Protein AF-A0A527W3R4-F1 (afdb_monomer)

Sequence (71 aa):
YFYIPGTETCLRIGGYVRYDAGVGDVGSFDGRTATDHEDGDAQDTWKKNARFNLKTWTGQETELGTLKTYT

Structure (mmCIF, N/CA/C/O backbone):
data_AF-A0A527W3R4-F1
#
_entry.id   AF-A0A527W3R4-F1
#
loop_
_atom_site.group_PDB
_atom_site.id
_atom_site.type_symbol
_atom_site.label_atom_id
_atom_site.label_alt_id
_atom_site.label_comp_id
_atom_site.label_asym_id
_atom_site.label_entity_id
_atom_site.label_seq_id
_atom_site.pdbx_PDB_ins_code
_atom_site.Cartn_x
_atom_site.Cartn_y
_atom_site.Cartn_z
_atom_site.occupancy
_atom_site.B_iso_or_equiv
_atom_site.auth_seq_id
_atom_site.auth_comp_id
_atom_site.auth_asym_id
_atom_site.auth_atom_id
_atom_site.pdbx_PDB_model_num
ATOM 1 N N . TYR A 1 1 ? -19.286 -0.471 9.009 1.00 79.25 1 TYR A N 1
ATOM 2 C CA . TYR A 1 1 ? -18.769 -1.000 10.282 1.00 79.25 1 TYR A CA 1
ATOM 3 C C . TYR A 1 1 ? -19.472 -2.318 10.540 1.00 79.25 1 TYR A C 1
ATOM 5 O O . TYR A 1 1 ? -20.630 -2.442 10.163 1.00 79.25 1 TYR A O 1
ATOM 13 N N . PHE A 1 2 ? -18.773 -3.280 11.125 1.00 82.81 2 PHE A N 1
ATOM 14 C CA . PHE A 1 2 ? -19.300 -4.551 11.603 1.00 82.81 2 PHE A CA 1
ATOM 15 C C . PHE A 1 2 ? -19.425 -4.447 13.124 1.00 82.81 2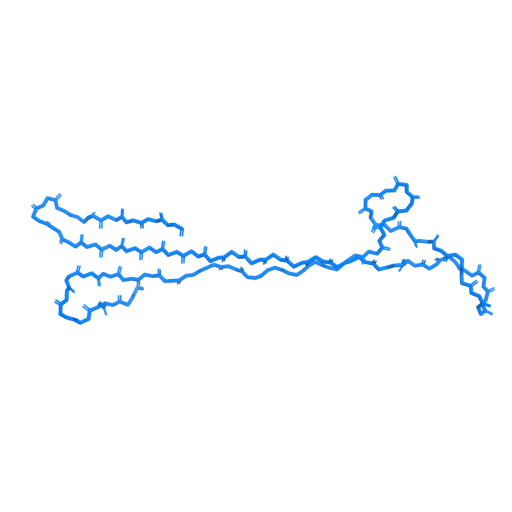 PHE A C 1
ATOM 17 O O . PHE A 1 2 ? -18.467 -4.043 13.782 1.00 82.81 2 PHE A O 1
ATOM 24 N N . TYR A 1 3 ? -20.590 -4.768 13.674 1.00 84.25 3 TYR A N 1
ATOM 25 C CA . TYR A 1 3 ? -20.774 -4.861 15.122 1.00 84.25 3 TYR A CA 1
ATOM 26 C C . TYR A 1 3 ? -20.152 -6.167 15.630 1.00 84.25 3 TYR A C 1
ATOM 28 O O . TYR A 1 3 ? -20.321 -7.202 14.984 1.00 84.25 3 TYR A O 1
ATOM 36 N N . ILE A 1 4 ? -19.434 -6.132 16.753 1.00 83.44 4 ILE A N 1
ATOM 37 C CA . ILE A 1 4 ? -18.820 -7.315 17.371 1.00 83.44 4 ILE A CA 1
ATOM 38 C C . ILE A 1 4 ? -19.816 -7.908 18.386 1.00 83.44 4 ILE A C 1
ATOM 40 O O . ILE A 1 4 ? -20.040 -7.292 19.430 1.00 83.44 4 ILE A O 1
ATOM 44 N N . PRO A 1 5 ? -20.416 -9.090 18.132 1.00 83.81 5 PRO A N 1
ATOM 45 C CA . PRO A 1 5 ? -21.408 -9.674 19.034 1.00 83.81 5 PRO A CA 1
ATOM 46 C C . PRO A 1 5 ? -20.862 -9.848 20.457 1.00 83.81 5 PRO A C 1
ATOM 48 O O . PRO A 1 5 ? -19.749 -10.333 20.644 1.00 83.81 5 PRO A O 1
ATOM 51 N N . GLY A 1 6 ? -21.655 -9.458 21.458 1.00 82.44 6 GLY A N 1
ATOM 52 C CA . GLY A 1 6 ? -21.258 -9.500 22.871 1.00 82.44 6 GLY A CA 1
ATOM 53 C C . GLY A 1 6 ? -20.473 -8.281 23.374 1.00 82.44 6 GLY A C 1
ATOM 54 O O . GLY A 1 6 ? -20.126 -8.249 24.549 1.00 82.44 6 GLY A O 1
ATOM 55 N N . THR A 1 7 ? -20.221 -7.266 22.538 1.00 79.69 7 THR A N 1
ATOM 56 C CA . THR A 1 7 ? -19.611 -5.989 22.958 1.00 79.69 7 THR A CA 1
ATOM 57 C C . THR A 1 7 ? -20.268 -4.815 22.239 1.00 79.69 7 THR A C 1
ATOM 59 O O . THR A 1 7 ? -20.647 -4.955 21.082 1.00 79.69 7 THR A O 1
ATOM 62 N N . GLU A 1 8 ? -20.318 -3.630 22.847 1.00 85.19 8 GLU A N 1
ATOM 63 C CA . GLU A 1 8 ? -20.819 -2.407 22.189 1.00 85.19 8 GLU A CA 1
ATOM 64 C C . GLU A 1 8 ? -19.784 -1.789 21.222 1.00 85.19 8 GLU A C 1
ATOM 66 O O . GLU A 1 8 ? -19.625 -0.573 21.136 1.00 85.19 8 GLU A O 1
ATOM 71 N N . THR A 1 9 ? -19.030 -2.638 20.508 1.00 85.56 9 THR A N 1
ATOM 72 C CA . THR A 1 9 ? -17.908 -2.240 19.647 1.00 85.56 9 THR A CA 1
ATOM 73 C C . THR A 1 9 ? -18.224 -2.448 18.168 1.00 85.56 9 THR A C 1
ATOM 75 O O . THR A 1 9 ? -18.520 -3.549 17.705 1.00 85.56 9 THR A O 1
ATOM 78 N N . CYS A 1 10 ? -18.074 -1.377 17.395 1.00 88.12 10 CYS A N 1
ATOM 79 C CA . CYS A 1 10 ? -18.139 -1.348 15.942 1.00 88.12 10 CYS A CA 1
ATOM 80 C C . CYS A 1 10 ? -16.730 -1.314 15.332 1.00 88.12 10 CYS A C 1
ATOM 82 O O . CYS A 1 10 ? -15.993 -0.344 15.502 1.00 88.12 10 CYS A O 1
ATOM 84 N N . LEU A 1 11 ? -16.375 -2.327 14.541 1.00 88.12 11 LEU A N 1
ATOM 85 C CA . LEU A 1 11 ? -15.116 -2.415 13.796 1.00 88.12 11 LEU A CA 1
ATOM 86 C C . LEU A 1 11 ? -15.294 -1.961 12.339 1.00 88.12 11 LEU A C 1
ATOM 88 O O . LEU A 1 11 ? -16.265 -2.306 11.665 1.00 88.12 11 LEU A O 1
ATOM 92 N N . ARG A 1 12 ? -14.325 -1.233 11.791 1.00 89.62 12 ARG A N 1
ATOM 93 C CA . ARG A 1 12 ? -14.137 -1.065 10.345 1.00 89.62 12 ARG A CA 1
ATOM 94 C C . ARG A 1 12 ? -12.720 -1.478 9.992 1.00 89.62 12 ARG A C 1
ATOM 96 O O . ARG A 1 12 ? -11.767 -1.076 10.650 1.00 89.62 12 ARG A O 1
ATOM 103 N N . ILE A 1 13 ? -12.610 -2.228 8.906 1.00 91.44 13 ILE A N 1
ATOM 104 C CA . ILE A 1 13 ? -11.355 -2.513 8.217 1.00 91.44 13 ILE A CA 1
ATOM 105 C C . ILE A 1 13 ? -11.450 -1.842 6.843 1.00 91.44 13 ILE A C 1
ATOM 107 O O . ILE A 1 13 ? -12.536 -1.728 6.268 1.00 91.44 13 ILE A O 1
ATOM 111 N N . GLY A 1 14 ? -10.332 -1.338 6.341 1.00 92.69 14 GLY A N 1
ATOM 112 C CA . GLY A 1 14 ? -10.211 -0.724 5.026 1.00 92.69 14 GLY A CA 1
ATOM 113 C C . GLY A 1 14 ? -8.744 -0.521 4.676 1.00 92.69 14 GL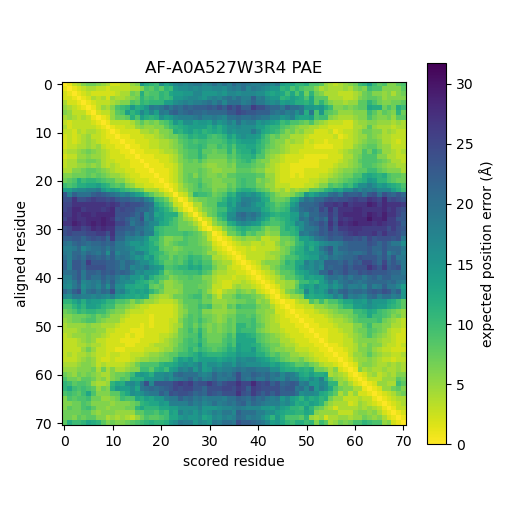Y A C 1
ATOM 114 O O . GLY A 1 14 ? -7.866 -1.081 5.327 1.00 92.69 14 GLY A O 1
ATOM 115 N N . GLY A 1 15 ? -8.470 0.274 3.647 1.00 93.62 15 GLY A N 1
ATOM 116 C CA . GLY A 1 15 ? -7.112 0.448 3.144 1.00 93.62 15 GLY A CA 1
ATOM 117 C C . GLY A 1 15 ? -7.080 0.566 1.628 1.00 93.62 15 GLY A C 1
ATOM 118 O O . GLY A 1 15 ? -8.112 0.820 1.006 1.00 93.62 15 GLY A O 1
ATOM 119 N N . TYR A 1 16 ? -5.905 0.360 1.042 1.00 95.38 16 TYR A N 1
ATOM 120 C CA . TYR A 1 16 ? -5.732 0.214 -0.401 1.00 95.38 16 TYR A CA 1
ATOM 121 C C . TYR A 1 16 ? -4.520 -0.662 -0.744 1.00 95.38 16 TYR A C 1
ATOM 123 O O . TYR A 1 16 ? -3.543 -0.737 0.004 1.00 95.38 16 TYR A O 1
ATOM 131 N N . VAL A 1 17 ? -4.577 -1.279 -1.923 1.00 95.50 17 VAL A N 1
ATOM 132 C CA . VAL A 1 17 ? -3.400 -1.741 -2.666 1.00 95.50 17 VAL A CA 1
ATOM 133 C C . VAL A 1 17 ? -3.233 -0.798 -3.854 1.00 95.50 17 VAL A C 1
ATOM 135 O O . VAL A 1 17 ? -4.209 -0.468 -4.525 1.00 95.50 17 VAL A O 1
ATOM 138 N N . ARG A 1 18 ? -2.006 -0.349 -4.108 1.00 94.31 18 ARG A N 1
ATOM 139 C CA . ARG A 1 18 ? -1.607 0.399 -5.303 1.00 94.31 18 ARG A CA 1
ATOM 140 C C . ARG A 1 18 ? -0.493 -0.370 -6.000 1.00 94.31 18 ARG A C 1
ATOM 142 O O . ARG A 1 18 ? 0.419 -0.860 -5.337 1.00 94.31 18 ARG A O 1
ATOM 149 N N . TYR A 1 19 ? -0.557 -0.430 -7.322 1.00 91.12 19 TYR A N 1
ATOM 150 C CA . TYR A 1 19 ? 0.501 -0.959 -8.170 1.00 91.12 19 TYR A CA 1
ATOM 151 C C . TYR A 1 19 ? 0.841 0.085 -9.230 1.00 91.12 19 TYR A C 1
ATOM 153 O O . TYR A 1 19 ? -0.053 0.581 -9.911 1.00 91.12 19 TYR A O 1
ATOM 161 N N . ASP A 1 20 ? 2.119 0.429 -9.336 1.00 83.38 20 ASP A N 1
ATOM 162 C CA . ASP A 1 20 ? 2.664 1.337 -10.337 1.00 83.38 20 ASP A CA 1
ATOM 163 C C . ASP A 1 20 ? 3.580 0.542 -11.274 1.00 83.38 20 ASP A C 1
ATOM 165 O O . ASP A 1 20 ? 4.455 -0.196 -10.810 1.00 83.38 20 ASP A O 1
ATOM 169 N N . ALA A 1 21 ? 3.428 0.738 -12.583 1.00 79.44 21 ALA A N 1
ATOM 170 C CA . ALA A 1 21 ? 4.372 0.265 -13.589 1.00 79.44 21 ALA A CA 1
ATOM 171 C C . ALA A 1 21 ? 4.796 1.439 -14.487 1.00 79.44 21 ALA A C 1
ATOM 173 O O . ALA A 1 21 ? 3.953 2.148 -15.029 1.00 79.44 21 ALA A O 1
ATOM 174 N N . GLY A 1 22 ? 6.107 1.640 -14.596 1.00 69.88 22 GLY A N 1
ATOM 175 C CA . GLY A 1 22 ? 6.808 2.551 -15.506 1.00 69.88 22 GLY A CA 1
ATOM 176 C C . GLY A 1 22 ? 8.025 1.821 -16.083 1.00 69.88 22 GLY A C 1
ATOM 177 O O . GLY A 1 22 ? 7.998 0.586 -16.124 1.00 69.88 22 GLY A O 1
ATOM 178 N N . VAL A 1 23 ? 9.095 2.526 -16.490 1.00 67.75 23 VAL A N 1
ATOM 179 C CA . VAL A 1 23 ? 10.125 1.904 -17.349 1.00 67.75 23 VAL A CA 1
ATOM 180 C C . VAL A 1 23 ? 11.642 2.266 -17.163 1.00 67.75 23 VAL A C 1
ATOM 182 O O . VAL A 1 23 ? 12.391 1.894 -18.048 1.00 67.75 23 VAL A O 1
ATOM 185 N N . GLY A 1 24 ? 12.173 2.833 -16.041 1.00 64.69 24 GLY A N 1
ATOM 186 C CA . GLY A 1 24 ? 13.643 3.134 -15.844 1.00 64.69 24 GLY A CA 1
ATOM 187 C C . GLY A 1 24 ? 14.182 3.797 -14.534 1.00 64.69 24 GLY A C 1
ATOM 188 O O . GLY A 1 24 ? 13.501 3.710 -13.514 1.00 64.69 24 GLY A O 1
ATOM 189 N N . ASP A 1 25 ? 15.375 4.464 -14.461 1.00 54.75 25 ASP A N 1
ATOM 190 C CA . ASP A 1 25 ? 16.374 4.866 -15.508 1.00 54.75 25 ASP A CA 1
ATOM 191 C C . ASP A 1 25 ? 17.869 5.139 -15.098 1.00 54.75 25 ASP A C 1
ATOM 193 O O . ASP A 1 25 ? 18.200 5.261 -13.922 1.00 54.75 25 ASP A O 1
ATOM 197 N N . VAL A 1 26 ? 18.775 5.231 -16.105 1.00 52.19 26 VAL A N 1
ATOM 198 C CA . VAL A 1 26 ? 20.127 5.850 -16.092 1.00 52.19 26 VAL A CA 1
ATOM 199 C C . VAL A 1 26 ? 20.033 7.329 -16.508 1.00 52.19 26 VAL A C 1
ATOM 201 O O . VAL A 1 26 ? 20.303 7.701 -17.650 1.00 52.19 26 VAL A O 1
ATOM 204 N N . GLY A 1 27 ? 19.677 8.178 -15.550 1.00 54.34 27 GLY A N 1
ATOM 205 C CA . GLY A 1 27 ? 19.606 9.631 -15.727 1.00 54.34 27 GLY A CA 1
ATOM 206 C C . GLY A 1 27 ? 18.421 10.220 -14.97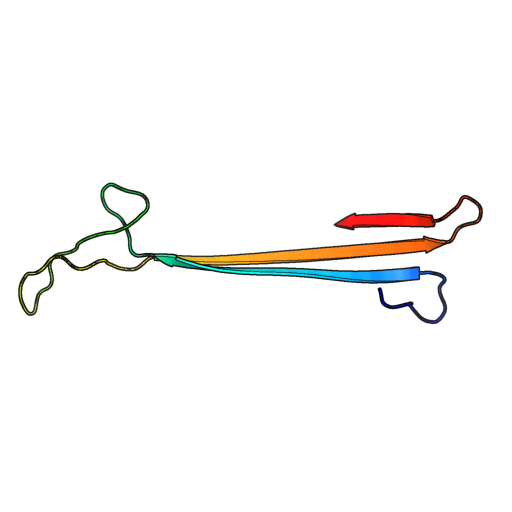6 1.00 54.34 27 GLY A C 1
ATOM 207 O O . GLY A 1 27 ? 18.595 11.115 -14.152 1.00 54.34 27 GLY A O 1
ATOM 208 N N . SER A 1 28 ? 17.236 9.657 -15.202 1.00 52.22 28 SER A N 1
ATOM 209 C CA . SER A 1 28 ? 16.023 9.959 -14.450 1.00 52.22 28 SER A CA 1
ATOM 210 C C . SER A 1 28 ? 15.661 8.870 -13.438 1.00 52.22 28 SER A C 1
ATOM 212 O O . SER A 1 28 ? 16.221 7.778 -13.381 1.00 52.22 28 SER A O 1
ATOM 214 N N . PHE A 1 29 ? 14.628 9.161 -12.660 1.00 53.34 29 PHE A N 1
ATOM 215 C CA . PHE A 1 29 ? 13.915 8.198 -11.844 1.00 53.34 29 PHE A CA 1
ATOM 216 C C . PHE A 1 29 ? 12.856 7.414 -12.671 1.00 53.34 29 PHE A C 1
ATOM 218 O O . PHE A 1 29 ? 12.010 6.781 -12.045 1.00 53.34 29 PHE A O 1
ATOM 225 N N . ASP A 1 30 ? 12.851 7.443 -14.024 1.00 53.38 30 ASP A N 1
ATOM 226 C CA . ASP A 1 30 ? 11.636 7.216 -14.859 1.00 53.38 30 ASP A CA 1
ATOM 227 C C . ASP A 1 30 ? 11.655 6.149 -15.996 1.00 53.38 30 ASP A C 1
ATOM 229 O O . ASP A 1 30 ? 10.858 5.213 -15.882 1.00 53.38 30 ASP A O 1
ATOM 233 N N . GLY A 1 31 ? 12.471 6.303 -17.065 1.00 55.25 31 GLY A N 1
ATOM 234 C CA . GLY A 1 31 ? 12.610 5.478 -18.315 1.00 55.25 31 GLY A CA 1
ATOM 235 C C . GLY A 1 31 ? 13.674 6.074 -19.277 1.00 55.25 31 GLY A C 1
ATOM 236 O O . GLY A 1 31 ? 13.618 7.288 -19.460 1.00 55.25 31 GLY A O 1
ATOM 237 N N . ARG A 1 32 ? 14.740 5.444 -19.832 1.00 66.69 32 ARG A N 1
ATOM 238 C CA . ARG A 1 32 ? 15.366 4.076 -19.895 1.00 66.69 32 ARG A CA 1
ATOM 239 C C . ARG A 1 32 ? 15.249 3.174 -21.111 1.00 66.69 32 ARG A C 1
ATOM 241 O O . ARG A 1 32 ? 15.487 1.970 -21.021 1.00 66.69 32 ARG A O 1
ATOM 248 N N . THR A 1 33 ? 15.109 3.821 -22.245 1.00 66.88 33 THR A N 1
ATOM 249 C CA . THR A 1 33 ? 15.935 3.690 -23.457 1.00 66.88 33 THR A CA 1
ATOM 250 C C . THR A 1 33 ? 17.299 2.962 -23.334 1.00 66.88 33 THR A C 1
ATOM 252 O O . THR A 1 33 ? 18.366 3.583 -23.328 1.00 66.88 33 THR A O 1
ATOM 255 N N . ALA A 1 34 ? 17.298 1.629 -23.289 1.00 66.75 34 ALA A N 1
ATOM 256 C CA . ALA A 1 34 ? 18.430 0.764 -23.631 1.00 66.75 34 ALA A CA 1
ATOM 257 C C . ALA A 1 34 ? 18.352 0.365 -25.114 1.00 66.75 34 ALA A C 1
ATOM 259 O O . ALA A 1 34 ? 17.264 0.127 -25.622 1.00 66.75 34 ALA A O 1
ATOM 260 N N . THR A 1 35 ? 19.482 0.302 -25.816 1.00 69.62 35 THR A N 1
ATOM 261 C CA . THR A 1 35 ? 19.510 -0.098 -27.233 1.00 69.62 35 THR A CA 1
ATOM 262 C C . THR A 1 35 ? 19.191 -1.586 -27.375 1.00 69.62 35 THR A C 1
ATOM 264 O O . THR A 1 35 ? 19.841 -2.412 -26.731 1.00 69.62 35 THR A O 1
ATOM 267 N N . ASP A 1 36 ? 18.201 -1.912 -28.202 1.00 68.06 36 ASP A N 1
ATOM 268 C CA . ASP A 1 36 ? 17.816 -3.278 -28.537 1.00 68.06 36 ASP A CA 1
ATOM 269 C C . ASP A 1 36 ? 18.895 -3.967 -29.397 1.00 68.06 36 ASP A C 1
ATOM 271 O O . ASP A 1 36 ? 19.761 -3.322 -29.991 1.00 68.06 36 ASP A O 1
ATOM 275 N N . HIS A 1 37 ? 18.878 -5.298 -29.422 1.00 70.69 37 HIS A N 1
ATOM 276 C CA . HIS A 1 37 ? 19.870 -6.133 -30.097 1.00 70.69 37 HIS A CA 1
ATOM 277 C C . HIS A 1 37 ? 19.316 -6.781 -31.387 1.00 70.69 37 HIS A C 1
ATOM 279 O O . HIS A 1 37 ? 20.093 -7.319 -32.178 1.00 70.69 37 HIS A O 1
ATOM 285 N 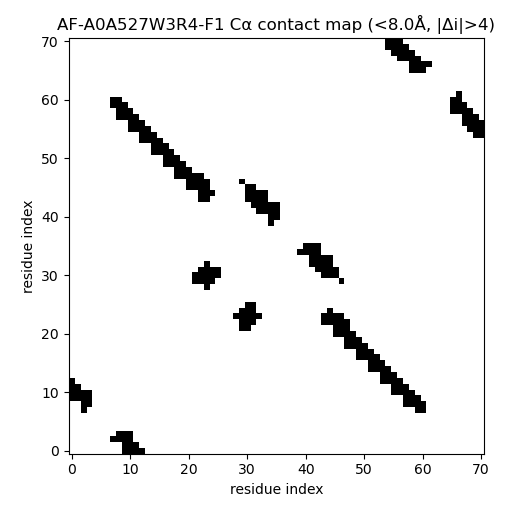N . GLU A 1 38 ? 18.000 -6.756 -31.620 1.00 76.00 38 GLU A N 1
ATOM 286 C CA . GLU A 1 38 ? 17.378 -7.293 -32.837 1.00 76.00 38 GLU A CA 1
ATOM 287 C C . GLU A 1 38 ? 17.357 -6.259 -33.979 1.00 76.00 38 GLU A C 1
ATOM 289 O O . GLU A 1 38 ? 17.681 -6.611 -35.114 1.00 76.00 38 GLU A O 1
ATOM 294 N N . ASP A 1 39 ? 17.067 -4.985 -33.680 1.00 80.19 39 ASP A N 1
ATOM 295 C CA . ASP A 1 39 ? 17.005 -3.884 -34.662 1.00 80.19 39 ASP A CA 1
ATOM 296 C C . ASP A 1 39 ? 17.953 -2.696 -34.381 1.00 80.19 39 ASP A C 1
ATOM 298 O O . ASP A 1 39 ? 18.483 -2.103 -35.324 1.00 80.19 39 ASP A O 1
ATOM 302 N N . GLY A 1 40 ? 18.228 -2.385 -33.110 1.00 72.94 40 GLY A N 1
ATOM 303 C CA . GLY A 1 40 ? 19.066 -1.260 -32.679 1.00 72.94 40 GLY A CA 1
ATOM 304 C C . GLY A 1 40 ? 18.304 -0.026 -32.171 1.00 72.94 40 GLY A C 1
ATOM 305 O O . GLY A 1 40 ? 18.939 1.005 -31.931 1.00 72.94 40 GLY A O 1
ATOM 306 N N . ASP A 1 41 ? 16.983 -0.101 -31.982 1.00 75.62 41 ASP A N 1
ATOM 307 C CA . ASP A 1 41 ? 16.169 0.998 -31.442 1.00 75.62 41 ASP A CA 1
ATOM 308 C C . ASP A 1 41 ? 16.252 1.102 -29.904 1.00 75.62 41 ASP A C 1
ATOM 310 O O . ASP A 1 41 ? 16.680 0.187 -29.206 1.00 75.62 41 ASP A O 1
ATOM 314 N N . ALA A 1 42 ? 15.873 2.249 -29.330 1.00 71.38 42 ALA A N 1
ATOM 315 C CA . ALA A 1 42 ? 16.016 2.508 -27.892 1.00 71.38 42 ALA A CA 1
ATOM 316 C C . ALA A 1 42 ? 14.734 2.177 -27.094 1.00 71.38 42 ALA A C 1
ATOM 318 O O . ALA A 1 42 ? 13.755 2.921 -27.145 1.00 71.38 42 ALA A O 1
ATOM 319 N N . GLN A 1 43 ? 14.769 1.098 -26.305 1.00 67.38 43 GLN A N 1
ATOM 320 C CA . GLN A 1 43 ? 13.633 0.480 -25.604 1.00 67.38 43 GLN A CA 1
ATOM 321 C C . GLN A 1 43 ? 13.638 0.691 -24.085 1.00 67.38 43 GLN A C 1
ATOM 323 O O . GLN A 1 43 ? 14.688 0.717 -23.450 1.00 67.38 43 GLN A O 1
ATOM 328 N N . ASP A 1 44 ? 12.456 0.808 -23.478 1.00 68.19 44 ASP A N 1
A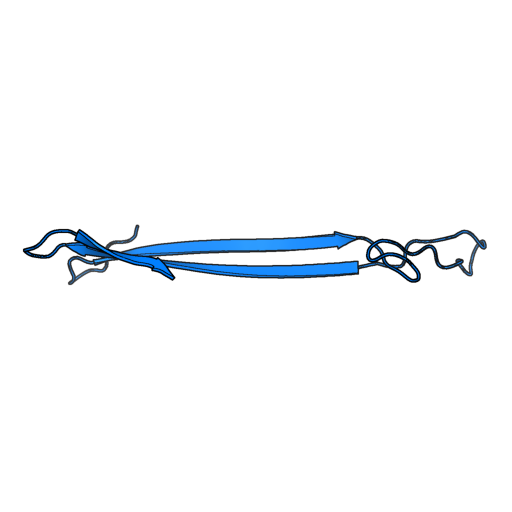TOM 329 C CA . ASP A 1 44 ? 12.288 1.315 -22.109 1.00 68.19 44 ASP A CA 1
ATOM 330 C C . ASP A 1 44 ? 12.257 0.179 -21.042 1.00 68.19 44 ASP A C 1
ATOM 332 O O . ASP A 1 44 ? 11.315 -0.613 -20.957 1.00 68.19 44 ASP A O 1
ATOM 336 N N . THR A 1 45 ? 13.314 0.054 -20.224 1.00 66.19 45 THR A N 1
ATOM 337 C CA . THR A 1 45 ? 13.705 -1.198 -19.509 1.00 66.19 45 THR A CA 1
ATOM 338 C C . THR A 1 45 ? 12.974 -1.510 -18.174 1.00 66.19 45 THR A C 1
ATOM 340 O O . THR A 1 45 ? 13.571 -2.061 -17.256 1.00 66.19 45 THR A O 1
ATOM 343 N N . TRP A 1 46 ? 11.674 -1.216 -18.061 1.00 69.81 46 TRP A N 1
ATOM 344 C CA . TRP A 1 46 ? 10.734 -1.586 -16.966 1.00 69.81 46 TRP A CA 1
ATOM 345 C C . TRP A 1 46 ? 11.068 -1.210 -15.489 1.00 69.81 46 TRP A C 1
ATOM 347 O O . TRP A 1 46 ? 12.143 -1.411 -14.940 1.00 69.81 46 TRP A O 1
ATOM 357 N N . LYS A 1 47 ? 10.049 -0.710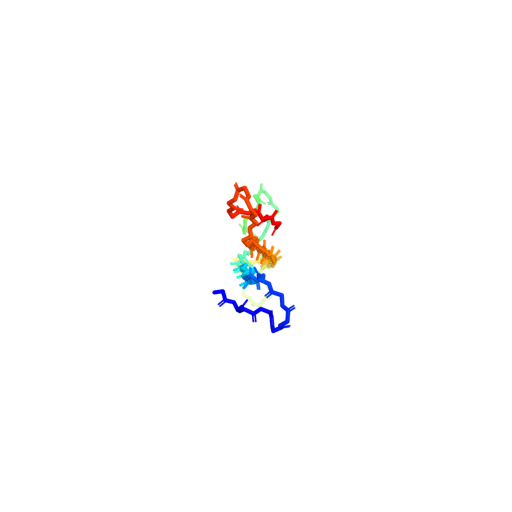 -14.775 1.00 71.06 47 LYS A N 1
ATOM 358 C CA . LYS A 1 47 ? 10.063 -0.295 -13.356 1.00 71.06 47 LYS A CA 1
ATOM 359 C C . LYS A 1 47 ? 8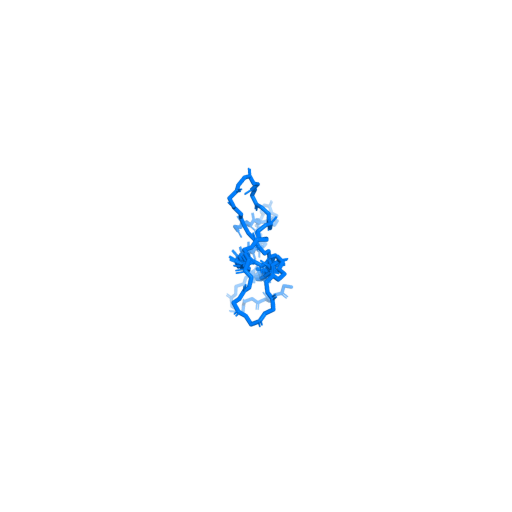.715 -0.654 -12.732 1.00 71.06 47 LYS A C 1
ATOM 361 O O . LYS A 1 47 ? 7.679 -0.274 -13.266 1.00 71.06 47 LYS A O 1
ATOM 366 N N . LYS A 1 48 ? 8.685 -1.372 -11.606 1.00 81.06 48 LYS A N 1
ATOM 367 C CA . LYS A 1 48 ? 7.435 -1.829 -10.957 1.00 81.06 48 LYS A CA 1
ATOM 368 C C . LYS A 1 48 ? 7.478 -1.556 -9.450 1.00 81.06 48 LYS A C 1
ATOM 370 O O . LYS A 1 48 ? 8.504 -1.783 -8.817 1.00 81.06 48 LYS A O 1
ATOM 375 N N . ASN A 1 49 ? 6.385 -1.057 -8.873 1.00 84.75 49 ASN A N 1
ATOM 376 C CA . ASN A 1 49 ? 6.266 -0.716 -7.450 1.00 84.75 49 ASN A CA 1
ATOM 377 C C . ASN A 1 49 ? 4.886 -1.149 -6.930 1.00 84.75 49 ASN A C 1
ATOM 379 O O . ASN A 1 49 ? 3.879 -0.942 -7.601 1.00 84.75 49 ASN A O 1
ATOM 383 N N . ALA A 1 50 ? 4.834 -1.746 -5.741 1.00 92.69 50 ALA A N 1
ATOM 384 C CA . ALA A 1 50 ? 3.593 -2.115 -5.072 1.00 92.69 50 ALA A CA 1
ATOM 385 C C . ALA A 1 50 ? 3.552 -1.481 -3.678 1.00 92.69 50 ALA A C 1
ATOM 387 O O . ALA A 1 50 ? 4.523 -1.556 -2.925 1.00 92.69 50 ALA A O 1
ATOM 388 N N . ARG A 1 51 ? 2.414 -0.885 -3.315 1.00 94.00 51 ARG A N 1
ATOM 389 C CA . ARG A 1 51 ? 2.174 -0.306 -1.988 1.00 94.00 51 ARG A CA 1
ATOM 390 C C . ARG A 1 51 ? 0.900 -0.890 -1.403 1.00 94.00 51 ARG A C 1
ATOM 392 O O . ARG A 1 51 ? -0.152 -0.837 -2.035 1.00 94.00 51 ARG A O 1
ATOM 399 N N . PHE A 1 52 ? 0.990 -1.394 -0.181 1.00 95.69 52 PHE A N 1
ATOM 400 C CA . PHE A 1 52 ? -0.157 -1.817 0.610 1.00 95.69 52 PHE A CA 1
ATOM 401 C C . PHE A 1 52 ? -0.308 -0.892 1.814 1.00 95.69 52 PHE A C 1
ATOM 403 O O . PHE A 1 52 ? 0.672 -0.544 2.471 1.00 95.69 52 PHE A O 1
ATOM 410 N N . ASN A 1 53 ? -1.542 -0.503 2.110 1.00 95.56 53 ASN A N 1
ATOM 411 C CA . ASN A 1 53 ? -1.896 0.199 3.329 1.00 95.56 53 ASN A CA 1
ATOM 412 C C . ASN A 1 53 ? -3.159 -0.442 3.904 1.00 95.56 53 ASN A C 1
ATOM 414 O O . ASN A 1 53 ? -4.217 -0.363 3.286 1.00 95.56 53 ASN A O 1
ATOM 418 N N . LEU A 1 54 ? -3.039 -1.053 5.081 1.00 94.62 54 LEU A N 1
ATOM 419 C CA . LEU A 1 54 ? -4.170 -1.454 5.914 1.00 94.62 54 LEU A CA 1
ATOM 420 C C . LEU A 1 54 ? -4.591 -0.268 6.790 1.00 94.62 54 LEU A C 1
ATOM 422 O O . LEU A 1 54 ? -3.745 0.542 7.168 1.00 94.62 54 LEU A O 1
ATOM 426 N N . LYS A 1 55 ? -5.885 -0.179 7.101 1.00 93.19 55 LYS A N 1
ATOM 427 C CA . LYS A 1 55 ? -6.453 0.755 8.077 1.00 93.19 55 LYS A CA 1
ATOM 428 C C . LYS A 1 55 ? -7.520 0.071 8.919 1.00 93.19 55 LYS A C 1
ATOM 430 O O . LYS A 1 55 ? -8.383 -0.628 8.374 1.00 93.19 55 LYS A O 1
ATOM 435 N N . THR A 1 56 ? -7.508 0.316 10.220 1.00 90.25 56 THR A N 1
ATOM 436 C CA . THR A 1 56 ? -8.526 -0.149 11.162 1.00 90.25 56 THR A CA 1
ATOM 437 C C . THR A 1 56 ? -9.100 1.016 11.963 1.00 90.25 56 THR A C 1
ATOM 439 O O . THR A 1 56 ? -8.448 2.022 12.235 1.00 90.25 56 THR A O 1
ATOM 442 N N . TRP A 1 57 ? -10.374 0.886 12.321 1.00 91.31 57 TRP A N 1
ATOM 443 C CA . TRP A 1 57 ? -11.068 1.797 13.224 1.00 91.31 57 TRP A CA 1
ATOM 444 C C . TRP A 1 57 ? -11.944 0.964 14.154 1.00 91.31 57 TRP A C 1
ATOM 446 O O . TRP A 1 57 ? -12.760 0.179 13.663 1.00 91.31 57 TRP A O 1
ATOM 456 N N . THR A 1 58 ? -11.842 1.161 15.466 1.00 88.75 58 THR A N 1
ATOM 457 C CA . THR A 1 58 ? -12.901 0.745 16.397 1.00 88.75 58 THR A CA 1
ATOM 458 C C . THR A 1 58 ? -13.677 1.967 16.872 1.00 88.75 58 THR A C 1
ATOM 460 O O . THR A 1 58 ? -13.121 3.054 17.017 1.00 88.75 58 THR A O 1
ATOM 463 N N . GLY A 1 59 ? -14.974 1.798 17.098 1.00 85.44 59 GLY A N 1
ATOM 464 C CA . GLY A 1 59 ? -15.803 2.719 17.865 1.00 85.44 59 GLY A CA 1
ATOM 465 C C . GLY A 1 59 ? -16.524 1.931 18.947 1.00 85.44 59 GLY A C 1
ATOM 466 O O . GLY A 1 59 ? -17.089 0.889 18.632 1.00 85.44 59 GLY A O 1
ATOM 467 N N . GLN A 1 60 ? -16.490 2.399 20.187 1.00 84.56 60 GLN A N 1
ATOM 468 C CA . GLN A 1 60 ? -17.201 1.812 21.317 1.00 84.56 60 GLN A CA 1
ATOM 469 C C . GLN A 1 60 ? -18.056 2.900 21.966 1.00 84.56 60 GLN A C 1
ATOM 471 O O . GLN A 1 60 ? -17.552 3.995 22.218 1.00 84.56 60 GLN A O 1
ATOM 476 N N . GLU A 1 61 ? -19.326 2.616 22.244 1.00 78.19 61 GLU A N 1
ATOM 477 C CA . GLU A 1 61 ? -20.127 3.512 23.081 1.00 78.19 61 GLU A CA 1
ATOM 478 C C . GLU A 1 61 ? -19.733 3.347 24.557 1.00 78.19 61 GLU A C 1
ATOM 480 O O . GLU A 1 61 ? -19.416 2.253 25.024 1.00 78.19 61 GLU A O 1
ATOM 485 N N . THR A 1 62 ? -19.677 4.459 25.287 1.00 77.75 62 T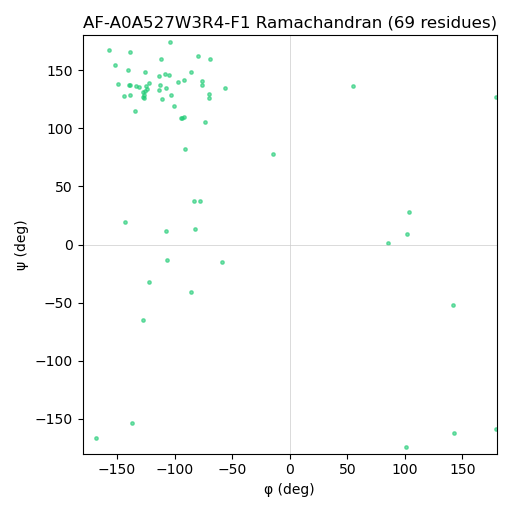HR A N 1
ATOM 486 C CA . THR A 1 62 ? -19.338 4.491 26.717 1.00 77.75 62 THR A CA 1
ATOM 487 C C . THR A 1 62 ? -20.247 5.488 27.430 1.00 77.75 62 THR A C 1
ATOM 489 O O . THR A 1 62 ? -20.857 6.341 26.784 1.00 77.75 62 THR A O 1
ATOM 492 N N . GLU A 1 63 ? -20.290 5.453 28.763 1.00 74.56 63 GLU A N 1
ATOM 493 C CA . GLU A 1 63 ? -21.064 6.409 29.577 1.00 74.56 63 GLU A CA 1
ATOM 494 C C . GLU A 1 63 ? -20.656 7.885 29.360 1.00 74.56 63 GLU A C 1
ATOM 496 O O . GLU A 1 63 ? -21.405 8.794 29.709 1.00 74.56 63 GLU A O 1
ATOM 501 N N . LEU A 1 64 ? -19.491 8.132 28.745 1.00 77.62 64 LEU A N 1
ATOM 502 C CA . LEU A 1 64 ? -18.972 9.457 28.385 1.00 77.62 64 LEU A CA 1
ATOM 503 C C . LEU A 1 64 ? -19.023 9.738 26.863 1.00 77.62 64 LEU A C 1
ATOM 505 O O . LEU A 1 64 ? -18.440 10.715 26.392 1.00 77.62 64 LEU A O 1
ATOM 509 N N . GLY A 1 65 ? -19.727 8.902 26.090 1.00 73.75 65 GLY A N 1
ATOM 510 C CA . GLY A 1 65 ? -19.885 9.003 24.634 1.00 73.75 65 GLY A CA 1
ATOM 511 C C . GLY A 1 65 ? -18.988 8.050 23.832 1.00 73.75 65 GLY A C 1
ATOM 512 O O . GLY A 1 65 ? -18.296 7.196 24.390 1.00 73.75 65 GLY A O 1
ATOM 513 N N . THR A 1 66 ? -19.008 8.175 22.499 1.00 82.25 66 THR A N 1
ATOM 514 C CA . THR A 1 66 ? -18.331 7.220 21.607 1.00 82.25 66 THR A CA 1
ATOM 515 C C . THR A 1 66 ? -16.807 7.369 21.608 1.00 82.25 66 THR A C 1
ATOM 517 O O . THR A 1 66 ? -16.254 8.250 20.938 1.00 82.25 66 THR A O 1
ATOM 520 N N . LEU A 1 67 ? -16.107 6.443 22.260 1.00 82.31 67 LEU A N 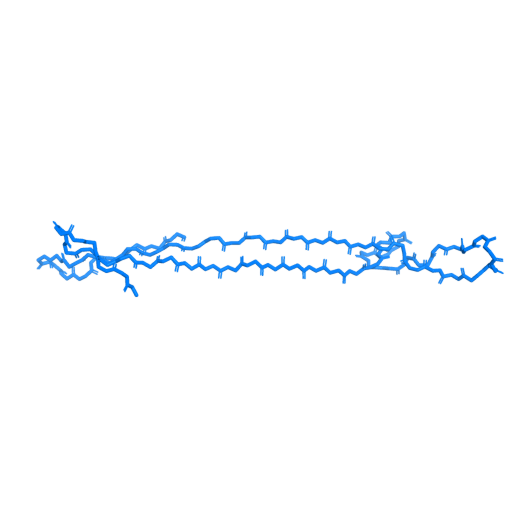1
ATOM 521 C CA . LEU A 1 67 ? -14.661 6.283 22.135 1.00 82.31 67 LEU A CA 1
ATOM 522 C C . LEU A 1 67 ? -14.325 5.735 20.740 1.00 82.31 67 LEU A C 1
ATOM 524 O O . LEU A 1 67 ? -14.912 4.747 20.303 1.00 82.31 67 LEU A O 1
ATOM 528 N N . LYS A 1 68 ? -13.386 6.359 20.021 1.00 82.38 68 LYS A N 1
ATOM 529 C CA . LYS A 1 68 ? -12.996 5.957 18.657 1.00 82.38 68 LYS A CA 1
ATOM 530 C C . LYS A 1 68 ? -11.482 5.843 18.523 1.00 82.38 68 LYS A C 1
ATOM 532 O O . LYS A 1 68 ? -10.756 6.737 18.948 1.00 82.38 68 LYS A O 1
ATOM 537 N N . THR A 1 69 ? -11.023 4.770 17.887 1.00 81.31 69 THR A N 1
ATOM 538 C CA . THR A 1 69 ? -9.617 4.541 17.531 1.00 81.31 69 THR A CA 1
ATOM 539 C C . THR A 1 69 ? -9.424 4.592 16.016 1.00 81.31 69 THR A C 1
ATOM 541 O O . THR A 1 69 ? -10.369 4.431 15.237 1.00 81.31 69 THR A O 1
ATOM 544 N N . TYR A 1 70 ? -8.185 4.826 15.592 1.00 82.12 70 TYR A N 1
ATOM 545 C CA . TYR A 1 70 ? -7.766 4.783 14.196 1.00 82.12 70 TYR A CA 1
ATOM 546 C C . TYR A 1 70 ? -6.300 4.348 14.123 1.00 82.12 70 TYR A C 1
ATOM 548 O O . TYR A 1 70 ? -5.483 4.791 14.933 1.00 82.12 70 TYR A O 1
ATOM 556 N N . THR A 1 71 ? -5.972 3.474 13.173 1.00 72.31 71 THR A N 1
ATOM 557 C CA . THR A 1 71 ? -4.611 3.005 12.864 1.00 72.31 71 THR A CA 1
ATOM 558 C C . THR A 1 71 ? -4.517 2.716 11.368 1.00 72.31 71 THR A C 1
ATOM 560 O O . THR A 1 71 ? -5.474 2.114 10.833 1.00 72.31 71 THR A O 1
#

Radius of gyration: 23.98 Å; Cα contacts (8 Å, |Δi|>4): 135; chains: 1; bounding box: 42×20×64 Å

Foldseek 3Di:
DDQDPPFQKDKDKDWDKDKDKFFDDDPDPGFDFDFDDPPGGTDGHMDIDIDTDIKMKMWGQDPVGIDMDID

Solvent-accessible surface area (backbone atoms only — not comparable to full-atom values): 4281 Å² total; per-residue (Å²): 113,47,74,42,88,98,51,72,35,34,39,39,79,53,67,52,78,50,78,49,77,56,18,34,44,94,86,52,88,46,61,31,62,43,71,44,88,89,86,57,53,71,42,62,66,55,34,78,49,78,48,80,42,80,32,42,32,45,35,31,71,49,102,89,45,74,49,71,52,76,83

pLDDT: mean 78.46, std 12.05, range [52.19, 95.69]

Mean predicted aligned error: 10.51 Å

Secondary structure (DSSP, 8-state):
-EE-TTSSEEEEEEEEEEEEEE---SSSSS--EEEPSSS--EEE--EEEEEEEEEEEEEE--TTS-EE---

Nearest PDB structures (foldseek):
  6uwi-assembly1_A  TM=4.540E-01  e=3.617E+00  Clostridioides difficile
  6uwi-assembly2_d  TM=4.540E-01  e=3.617E+00  Clostridioides difficile
  6uwi-assembly2_g  TM=4.539E-01  e=3.617E+00  Clostridioides difficile
  5u72-assembly2_C  TM=2.663E-01  e=8.869E+00  Homo sapiens
  3j9c-assembly1_A  TM=2.341E-01  e=8.869E+00  Bacillus anthracis